Protein AF-A0A3P6B6C6-F1 (afdb_monomer_lite)

Foldseek 3Di:
DDDDDQDDDPDWFKAFPPFRRGWGHPVQWPDWAPQDDDPPDDRWIKTKGLDTGQWDWDADPPDRQKTFIAHNPPRDTQFIWGNVCVVVVHRTITIGTLVRIQGTPPDPSRD

Organism: Brassica campestris (NCBI:txid3711)

Secondary structure (DSSP, 8-state):
-PPPPPPPPPSS-EEETTT--EEE-GGGEEEEEE--S-TTSTTPPEEEES--SSEEEEE-SS-TTEEEEEETTT--EEEEEESHHHHTT----EEEEGGGEEPPTTSTT--

Radius of gyration: 13.67 Å; chains: 1; bounding box: 36×33×31 Å

Sequence (111 aa):
MGRVFVIELEGPAYTCIECHTHIGVPSDIISKEIEEVFDIHDNDIIYDFSRLFNTFPAENTFYSALQNIFCVGCANIIGIHNISQVDEGGPTTYWAMRKILHGPEGSDDEV

Structure (mmCIF, N/CA/C/O backbone):
data_AF-A0A3P6B6C6-F1
#
_entry.id   AF-A0A3P6B6C6-F1
#
loop_
_atom_site.group_PDB
_atom_site.id
_atom_site.type_symbol
_atom_site.label_atom_id
_atom_site.label_alt_id
_atom_site.label_comp_id
_atom_site.label_asym_id
_atom_site.label_entity_id
_atom_site.label_seq_id
_atom_site.pdbx_PDB_ins_code
_atom_site.Cartn_x
_atom_site.Cartn_y
_atom_site.Cartn_z
_atom_site.occupancy
_atom_site.B_iso_or_equiv
_atom_site.auth_seq_id
_atom_site.auth_comp_id
_atom_site.auth_asym_id
_atom_site.auth_atom_id
_atom_site.pdbx_PDB_model_num
ATOM 1 N N . MET A 1 1 ? 2.033 -15.492 -19.478 1.00 49.12 1 MET A N 1
ATOM 2 C CA . MET A 1 1 ? 1.350 -14.376 -18.791 1.00 49.12 1 MET A CA 1
ATOM 3 C C . MET A 1 1 ? 0.605 -14.959 -17.602 1.00 49.12 1 MET A C 1
ATOM 5 O O . MET A 1 1 ? -0.199 -15.862 -17.808 1.00 49.12 1 MET A O 1
ATOM 9 N N . GLY A 1 2 ? 0.973 -14.565 -16.381 1.00 63.75 2 GLY A N 1
ATOM 10 C CA . GLY A 1 2 ? 0.349 -15.053 -15.145 1.00 63.75 2 GLY A CA 1
ATOM 11 C C . GLY A 1 2 ? -0.989 -14.364 -14.875 1.00 63.75 2 GLY A C 1
ATOM 12 O O . GLY A 1 2 ? -1.256 -13.300 -15.427 1.00 63.75 2 GLY A O 1
ATOM 13 N N . ARG A 1 3 ? -1.837 -14.980 -14.047 1.00 66.62 3 ARG A N 1
ATOM 14 C CA . ARG A 1 3 ? -3.048 -14.335 -13.522 1.00 66.62 3 ARG A CA 1
ATOM 15 C C . ARG A 1 3 ? -2.655 -13.527 -12.291 1.00 66.62 3 ARG A C 1
ATOM 17 O O . ARG A 1 3 ? -2.004 -14.069 -11.402 1.00 66.62 3 ARG A O 1
ATOM 24 N N . VAL A 1 4 ? -3.037 -12.257 -12.259 1.00 68.00 4 VAL A N 1
ATOM 25 C CA . VAL A 1 4 ? -2.948 -11.431 -11.055 1.00 68.00 4 VAL A CA 1
ATOM 26 C C . VAL A 1 4 ? -4.123 -11.806 -10.157 1.00 68.00 4 VAL A C 1
ATOM 28 O O . VAL A 1 4 ? -5.262 -11.825 -10.620 1.00 68.00 4 VAL A O 1
ATOM 31 N N . PHE A 1 5 ? -3.845 -12.132 -8.897 1.00 78.69 5 PHE A N 1
ATOM 32 C CA . PHE A 1 5 ? -4.869 -12.335 -7.877 1.00 78.69 5 PHE A CA 1
ATOM 33 C C . PHE A 1 5 ? -4.910 -11.092 -6.993 1.00 78.69 5 PHE A C 1
ATOM 35 O O . PHE A 1 5 ? -3.881 -10.696 -6.449 1.00 78.69 5 PHE A O 1
ATOM 42 N N . VAL A 1 6 ? -6.088 -10.482 -6.888 1.00 88.25 6 VAL A N 1
ATOM 43 C CA . VAL A 1 6 ? -6.362 -9.369 -5.975 1.00 88.25 6 VAL A CA 1
ATOM 44 C C . VAL A 1 6 ? -7.044 -9.948 -4.739 1.00 88.25 6 VAL A C 1
ATOM 46 O O . VAL A 1 6 ? -7.942 -10.780 -4.855 1.00 88.25 6 VAL A O 1
ATOM 49 N N . ILE A 1 7 ? -6.577 -9.542 -3.567 1.00 91.69 7 ILE A N 1
ATOM 50 C CA . ILE A 1 7 ? -7.123 -9.900 -2.262 1.00 91.69 7 ILE A CA 1
ATOM 51 C C . ILE A 1 7 ? -8.176 -8.857 -1.889 1.00 91.69 7 ILE A C 1
ATOM 53 O O . ILE A 1 7 ? -7.871 -7.668 -1.815 1.00 91.69 7 ILE A O 1
ATOM 57 N N . GLU A 1 8 ? -9.397 -9.296 -1.612 1.00 92.62 8 GLU A N 1
ATOM 58 C CA . GLU A 1 8 ? -10.407 -8.453 -0.975 1.00 92.62 8 GLU A CA 1
ATOM 59 C C . GLU A 1 8 ? -10.197 -8.492 0.543 1.00 92.62 8 GLU A C 1
ATOM 61 O O . GLU A 1 8 ? -10.087 -9.563 1.141 1.00 92.62 8 GLU A O 1
ATOM 66 N N . LEU A 1 9 ? -10.081 -7.315 1.156 1.00 93.12 9 LEU A N 1
ATOM 67 C CA . LEU A 1 9 ? -9.921 -7.165 2.607 1.00 93.12 9 LEU A CA 1
ATOM 68 C C . LEU A 1 9 ? -11.294 -6.941 3.240 1.00 93.12 9 LEU A C 1
ATOM 70 O O . LEU A 1 9 ? -12.081 -6.150 2.725 1.00 93.12 9 LEU A O 1
ATOM 74 N N . GLU A 1 10 ? -11.569 -7.618 4.351 1.00 90.56 10 GLU A N 1
ATOM 75 C CA . GLU A 1 10 ? -12.798 -7.421 5.120 1.00 90.56 10 GLU A CA 1
ATOM 76 C C . GLU A 1 10 ? -12.648 -6.245 6.098 1.00 90.56 10 GLU A C 1
ATOM 78 O O . GLU A 1 10 ? -11.638 -6.127 6.794 1.00 90.56 10 GLU A O 1
ATOM 83 N N . GLY A 1 11 ? -13.684 -5.405 6.196 1.00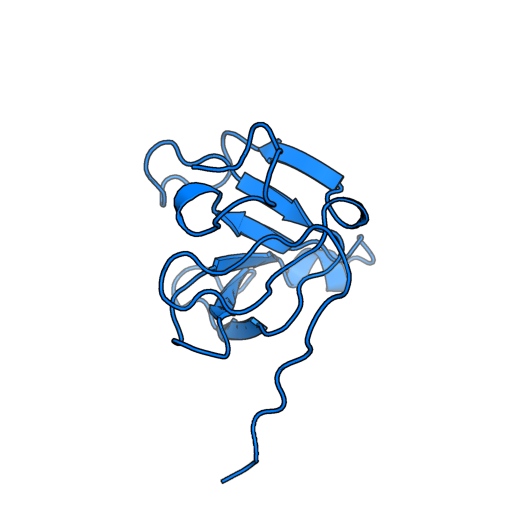 90.19 11 GLY A N 1
ATOM 84 C CA . GLY A 1 11 ? -13.724 -4.269 7.119 1.00 90.19 11 GLY A CA 1
ATOM 85 C C . GLY A 1 11 ? -13.086 -2.983 6.567 1.00 90.19 11 GLY A C 1
ATOM 86 O O . GLY A 1 11 ? -12.963 -2.829 5.352 1.00 90.19 11 GLY A O 1
ATOM 87 N N . PRO A 1 12 ? -12.722 -2.029 7.448 1.00 93.44 12 PRO A N 1
ATOM 88 C CA . PRO A 1 12 ? -12.129 -0.754 7.049 1.00 93.44 12 PRO A CA 1
ATOM 89 C C . PRO A 1 12 ? -10.808 -0.966 6.301 1.00 93.44 12 PRO A C 1
ATOM 91 O O . PRO A 1 12 ? -9.875 -1.561 6.845 1.00 93.44 12 PRO A O 1
ATOM 94 N N . ALA A 1 13 ? -10.709 -0.454 5.075 1.00 95.81 13 ALA A N 1
ATOM 95 C CA . ALA A 1 13 ? -9.528 -0.602 4.234 1.00 95.81 13 ALA A CA 1
ATOM 96 C C . ALA A 1 13 ? -9.109 0.735 3.618 1.00 95.81 13 ALA A C 1
ATOM 98 O O . ALA A 1 13 ? -9.945 1.526 3.189 1.00 95.81 13 ALA A O 1
ATOM 99 N N . TYR A 1 14 ? -7.799 0.950 3.540 1.00 96.69 14 TYR A N 1
ATOM 100 C CA . TYR A 1 14 ? -7.220 1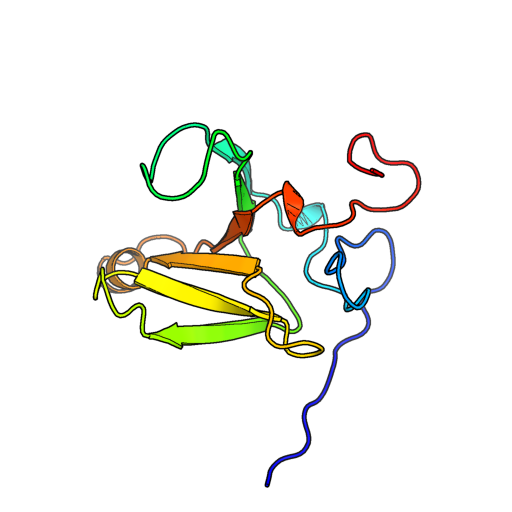.962 2.668 1.00 96.69 14 TYR A CA 1
ATOM 101 C C . TYR A 1 14 ? -7.223 1.426 1.243 1.00 96.69 14 TYR A C 1
ATOM 103 O O . TYR A 1 14 ? -6.826 0.279 1.008 1.00 96.69 14 TYR A O 1
ATOM 111 N N . THR A 1 15 ? -7.638 2.249 0.287 1.00 96.75 15 THR A N 1
ATOM 112 C CA . THR A 1 15 ? -7.721 1.859 -1.124 1.00 96.75 15 THR A CA 1
ATOM 113 C C . THR A 1 15 ? -6.902 2.789 -2.008 1.00 96.75 15 THR A C 1
ATOM 115 O O . THR A 1 15 ? -6.616 3.927 -1.646 1.00 96.75 15 THR A O 1
ATOM 118 N N . CYS A 1 16 ? -6.477 2.300 -3.170 1.00 96.75 16 CYS A N 1
ATOM 119 C CA . CYS A 1 16 ? -5.805 3.129 -4.164 1.00 96.75 16 CYS A CA 1
ATOM 120 C C . CYS A 1 16 ? -6.775 4.196 -4.686 1.00 96.75 16 CYS A C 1
ATOM 122 O O . CYS A 1 16 ? -7.855 3.843 -5.159 1.00 96.75 16 CYS A O 1
ATOM 124 N N . ILE A 1 17 ? -6.365 5.466 -4.673 1.00 95.00 17 ILE A N 1
ATOM 125 C CA . ILE A 1 17 ? -7.215 6.584 -5.113 1.00 95.00 17 ILE A CA 1
ATOM 126 C C . ILE A 1 17 ? -7.680 6.448 -6.574 1.00 95.00 17 ILE A C 1
ATOM 128 O O . ILE A 1 17 ? -8.795 6.811 -6.918 1.00 95.00 17 ILE A O 1
ATOM 132 N N . GLU A 1 18 ? -6.844 5.854 -7.430 1.00 95.62 18 GLU A N 1
ATOM 133 C CA . GLU A 1 18 ? -7.096 5.766 -8.874 1.00 95.62 18 GLU A CA 1
ATOM 134 C C . GLU A 1 18 ? -8.046 4.631 -9.274 1.00 95.62 18 GLU A C 1
ATOM 136 O O . GLU A 1 18 ? -8.701 4.697 -10.312 1.00 95.62 18 GLU A O 1
ATOM 141 N N . CYS A 1 19 ? -8.065 3.529 -8.519 1.00 95.75 19 CYS A N 1
ATOM 142 C CA . CYS A 1 19 ? -8.773 2.311 -8.939 1.00 95.75 19 CYS A CA 1
ATOM 143 C C . CYS A 1 19 ? -9.495 1.565 -7.816 1.00 95.75 19 CYS A C 1
ATOM 145 O O . CYS A 1 19 ? -10.004 0.469 -8.048 1.00 95.75 19 CYS A O 1
ATOM 147 N N . HIS A 1 20 ? -9.502 2.116 -6.603 1.00 95.12 20 HIS A N 1
ATOM 148 C CA . HIS A 1 20 ? -10.157 1.571 -5.410 1.00 95.12 20 HIS A CA 1
ATOM 149 C C . HIS A 1 20 ? -9.719 0.154 -5.000 1.00 95.12 20 HIS A C 1
ATOM 151 O O . HIS A 1 20 ? -10.347 -0.479 -4.156 1.00 95.12 20 HIS A O 1
ATOM 157 N N . THR A 1 21 ? -8.606 -0.353 -5.542 1.00 96.31 21 THR A N 1
ATOM 158 C CA . THR A 1 21 ? -8.019 -1.623 -5.089 1.00 96.31 21 THR A CA 1
ATOM 159 C C . THR A 1 21 ? -7.616 -1.503 -3.619 1.00 96.31 21 THR A C 1
ATOM 161 O O . THR A 1 21 ? -6.992 -0.512 -3.250 1.00 96.31 21 THR A O 1
ATOM 164 N N . HIS A 1 22 ? -7.940 -2.495 -2.785 1.00 96.88 22 HIS A N 1
ATOM 165 C CA . HIS A 1 22 ? -7.575 -2.495 -1.364 1.00 96.88 22 HIS A CA 1
ATOM 166 C C . HIS A 1 22 ? -6.054 -2.582 -1.195 1.00 96.88 22 HIS A C 1
ATOM 168 O O . HIS A 1 22 ? -5.431 -3.474 -1.761 1.00 96.88 22 HIS A O 1
ATOM 174 N N . ILE A 1 23 ? -5.464 -1.680 -0.418 1.00 97.12 23 ILE A N 1
ATOM 175 C CA . ILE A 1 23 ? -4.010 -1.541 -0.251 1.00 97.12 23 ILE A CA 1
ATOM 176 C C . ILE A 1 23 ? -3.557 -1.902 1.164 1.00 97.12 23 ILE A C 1
ATOM 178 O O . ILE A 1 23 ? -2.483 -2.471 1.339 1.00 97.12 23 ILE A O 1
ATOM 182 N N . GLY A 1 24 ? -4.360 -1.603 2.181 1.00 95.94 24 GLY A N 1
ATOM 183 C CA . GLY A 1 24 ? -3.971 -1.798 3.575 1.00 95.94 24 GLY A CA 1
ATOM 184 C C . GLY A 1 24 ? -5.158 -1.736 4.518 1.00 95.94 24 GLY A C 1
ATOM 185 O O . GLY A 1 24 ? -6.247 -1.319 4.129 1.00 95.94 24 GLY A O 1
ATOM 186 N N . VAL A 1 25 ? -4.936 -2.125 5.770 1.00 95.88 25 VAL A N 1
ATOM 187 C CA . VAL A 1 25 ? -5.916 -1.991 6.855 1.00 95.88 25 VAL A CA 1
ATOM 188 C C . VAL A 1 25 ? -5.351 -1.113 7.973 1.00 95.88 25 VAL A C 1
ATOM 190 O O . VAL A 1 25 ? -4.134 -1.084 8.161 1.00 95.88 25 VAL A O 1
ATOM 193 N N . PRO A 1 26 ? -6.199 -0.419 8.755 1.00 94.94 26 PRO A N 1
ATOM 194 C CA . PRO A 1 26 ? -5.739 0.440 9.845 1.00 94.94 26 PRO A CA 1
ATOM 195 C C . PRO A 1 26 ? -4.871 -0.264 10.892 1.00 94.94 26 PRO A C 1
ATOM 197 O O . PRO A 1 26 ? -3.971 0.356 11.443 1.00 94.94 26 PRO A O 1
ATOM 200 N N . SER A 1 27 ? -5.113 -1.552 11.159 1.00 94.62 27 SER A N 1
ATOM 201 C CA . SER A 1 27 ? -4.346 -2.319 12.150 1.00 94.62 27 SER A CA 1
ATOM 202 C C . SER A 1 27 ? -2.888 -2.557 11.760 1.00 94.62 27 SER A C 1
ATOM 204 O O . SER A 1 27 ? -2.089 -2.887 12.631 1.00 94.62 27 SER A O 1
ATOM 206 N N . ASP A 1 28 ? -2.553 -2.411 10.476 1.00 95.00 28 ASP A N 1
ATOM 207 C CA . ASP A 1 28 ? -1.191 -2.592 9.976 1.00 95.00 28 ASP A CA 1
ATOM 208 C C . ASP A 1 28 ? -0.398 -1.274 9.951 1.00 95.00 28 ASP A C 1
ATOM 210 O O . ASP A 1 28 ? 0.802 -1.311 9.670 1.00 95.00 28 ASP A O 1
ATOM 214 N N . ILE A 1 29 ? -1.027 -0.132 10.270 1.00 93.50 29 ILE A N 1
ATOM 215 C CA . ILE A 1 29 ? -0.348 1.165 10.386 1.00 93.50 29 ILE A CA 1
ATOM 216 C C . ILE A 1 29 ? 0.477 1.202 11.673 1.00 93.50 29 ILE A C 1
ATOM 218 O O . ILE A 1 29 ? -0.050 1.071 12.777 1.00 93.50 29 ILE A O 1
ATOM 222 N N . ILE A 1 30 ? 1.775 1.434 11.514 1.00 92.94 30 ILE A N 1
ATOM 223 C CA . ILE A 1 30 ? 2.741 1.655 12.591 1.00 92.94 30 ILE A CA 1
ATOM 224 C C . ILE A 1 30 ? 2.704 3.125 13.019 1.00 92.94 30 ILE A C 1
ATOM 226 O O . ILE A 1 30 ? 2.648 3.422 14.213 1.00 92.94 30 ILE A O 1
ATOM 230 N N . SER A 1 31 ? 2.715 4.046 12.052 1.00 90.69 31 SER A N 1
ATOM 231 C CA . SER A 1 31 ? 2.633 5.486 12.296 1.00 90.69 31 SER A CA 1
ATOM 232 C C . SER A 1 31 ? 2.009 6.233 11.115 1.00 90.69 31 SER A C 1
ATOM 234 O O . SER A 1 31 ? 2.067 5.807 9.961 1.00 90.69 31 SER A O 1
ATOM 236 N N . LYS A 1 32 ? 1.399 7.375 11.428 1.00 85.81 32 LYS A N 1
ATOM 237 C CA . LYS A 1 32 ? 0.971 8.411 10.485 1.00 85.81 32 LYS A CA 1
ATOM 238 C C . LYS A 1 32 ? 1.825 9.632 10.821 1.00 85.81 32 LYS A C 1
ATOM 240 O O . LYS A 1 32 ? 2.058 9.826 12.006 1.00 85.81 32 LYS A O 1
ATOM 245 N N . GLU A 1 33 ? 2.257 10.427 9.842 1.00 72.56 33 GLU A N 1
ATOM 246 C CA . GLU A 1 33 ? 3.058 11.663 10.041 1.00 72.56 33 GLU A CA 1
ATOM 247 C C . GLU A 1 33 ? 4.587 11.494 9.985 1.00 72.56 33 GLU A C 1
ATOM 249 O O . GLU A 1 33 ? 5.321 12.197 10.678 1.00 72.56 33 GLU A O 1
ATOM 254 N N . ILE A 1 34 ? 5.111 10.626 9.112 1.00 63.31 34 ILE A N 1
ATOM 255 C CA . ILE A 1 34 ? 6.515 10.788 8.699 1.00 63.31 34 ILE A CA 1
ATOM 256 C C . ILE A 1 34 ? 6.572 11.974 7.721 1.00 63.31 34 ILE A C 1
ATOM 258 O O . ILE A 1 34 ? 6.444 11.809 6.509 1.00 63.31 34 ILE A O 1
ATOM 262 N N . GLU A 1 35 ? 6.681 13.180 8.270 1.00 59.34 35 GLU A N 1
ATOM 263 C CA . GLU A 1 35 ? 7.083 14.394 7.559 1.00 59.34 35 GLU A CA 1
ATOM 264 C C . GLU A 1 35 ? 8.623 14.363 7.503 1.00 59.34 35 GLU A C 1
ATOM 266 O O . GLU A 1 35 ? 9.255 14.167 8.533 1.00 59.34 35 GLU A O 1
ATOM 271 N N . GLU A 1 36 ? 9.231 14.498 6.324 1.00 54.31 36 GLU A N 1
ATOM 272 C CA . GLU A 1 36 ? 10.683 14.348 6.067 1.00 54.31 36 GLU A CA 1
ATOM 273 C C . GLU A 1 36 ? 11.235 12.909 5.984 1.00 54.31 36 GLU A C 1
ATOM 275 O O . GLU A 1 36 ? 11.645 12.322 6.977 1.00 54.31 36 GLU A O 1
ATOM 280 N N . VAL A 1 37 ? 11.428 12.402 4.755 1.00 49.72 37 VAL A N 1
ATOM 281 C CA . VAL A 1 37 ? 12.618 11.565 4.439 1.00 49.72 37 VAL A CA 1
ATOM 282 C C . VAL A 1 37 ? 13.129 11.809 3.012 1.00 49.72 37 VAL A C 1
ATOM 284 O O . VAL A 1 37 ? 14.316 11.639 2.743 1.00 49.72 37 VAL A O 1
ATOM 287 N N . PHE A 1 38 ? 12.287 12.266 2.082 1.00 51.97 38 PHE A N 1
ATOM 288 C CA . PHE A 1 38 ? 12.701 12.455 0.695 1.00 51.97 38 PHE A CA 1
ATOM 289 C C . PHE A 1 38 ? 12.196 13.780 0.141 1.00 51.97 38 PHE A C 1
ATOM 291 O O . PHE A 1 38 ? 10.993 13.975 0.000 1.00 51.97 38 PHE A O 1
ATOM 298 N N . ASP A 1 39 ? 13.130 14.634 -0.278 1.00 49.28 39 ASP A N 1
ATOM 299 C CA . ASP A 1 39 ? 12.946 15.899 -1.022 1.00 49.28 39 ASP A CA 1
ATOM 300 C C . ASP A 1 39 ? 12.289 15.693 -2.418 1.00 49.28 39 ASP A C 1
ATOM 302 O O . ASP A 1 39 ? 12.452 16.471 -3.352 1.00 49.28 39 ASP A O 1
ATOM 306 N N . ILE A 1 40 ? 11.604 14.560 -2.596 1.00 52.66 40 ILE A N 1
ATOM 307 C CA . ILE A 1 40 ? 11.101 13.997 -3.848 1.00 52.66 40 ILE A CA 1
ATOM 308 C C . ILE A 1 40 ? 9.571 14.167 -3.928 1.00 52.66 40 ILE A C 1
ATOM 310 O O . ILE A 1 40 ? 9.007 14.146 -5.024 1.00 52.66 40 ILE A O 1
ATOM 314 N N . HIS A 1 41 ? 8.880 14.376 -2.797 1.00 54.09 41 HIS A N 1
ATOM 315 C CA . HIS A 1 41 ? 7.416 14.434 -2.747 1.00 54.09 41 HIS A CA 1
ATOM 316 C C . HIS A 1 41 ? 6.899 15.585 -1.866 1.00 54.09 41 HIS A C 1
ATOM 318 O O . HIS A 1 41 ? 6.583 15.396 -0.701 1.00 54.09 41 HIS A O 1
ATOM 324 N N . ASP A 1 42 ? 6.813 16.767 -2.479 1.00 56.22 42 ASP A N 1
ATOM 325 C CA . ASP A 1 42 ? 6.002 17.956 -2.144 1.00 56.22 42 ASP A CA 1
ATOM 326 C C . ASP A 1 42 ? 5.036 17.798 -0.939 1.00 56.22 42 ASP A C 1
ATOM 328 O O . ASP A 1 42 ? 3.864 17.469 -1.125 1.00 56.22 42 ASP A O 1
ATOM 332 N N . ASN A 1 43 ? 5.542 18.001 0.289 1.00 63.12 43 ASN A N 1
ATOM 333 C CA . ASN A 1 43 ? 4.797 18.046 1.564 1.00 63.12 43 ASN A CA 1
ATOM 334 C C . ASN A 1 43 ? 3.732 16.948 1.764 1.00 63.12 43 ASN A C 1
ATOM 336 O O . ASN A 1 43 ? 2.643 17.209 2.278 1.00 63.12 43 ASN A O 1
ATOM 340 N N . ASP A 1 44 ? 4.017 15.723 1.328 1.00 73.75 44 ASP A N 1
ATOM 341 C CA . ASP A 1 44 ? 3.069 14.618 1.455 1.00 73.75 44 ASP A CA 1
ATOM 342 C C . ASP A 1 44 ? 3.184 13.935 2.822 1.00 73.75 44 ASP A C 1
ATOM 344 O O . ASP A 1 44 ? 4.283 13.722 3.335 1.00 73.75 44 ASP A O 1
ATOM 348 N N . ILE A 1 45 ? 2.046 13.541 3.394 1.00 85.00 45 ILE A N 1
ATOM 349 C CA . ILE A 1 45 ? 2.024 12.757 4.631 1.00 85.00 45 ILE A CA 1
ATOM 350 C C . ILE A 1 45 ? 2.331 11.309 4.262 1.00 85.00 45 ILE A C 1
ATOM 352 O O . ILE A 1 45 ? 1.672 10.721 3.404 1.00 85.00 45 ILE A O 1
ATOM 356 N N . ILE A 1 46 ? 3.310 10.706 4.926 1.00 88.56 46 ILE A N 1
ATOM 357 C CA . ILE A 1 46 ? 3.638 9.295 4.732 1.00 88.56 46 ILE A CA 1
ATOM 358 C C . ILE A 1 46 ? 3.060 8.480 5.888 1.00 88.56 46 ILE A C 1
ATOM 360 O O . ILE A 1 46 ? 3.197 8.840 7.062 1.00 88.56 46 ILE A O 1
ATOM 364 N N . TYR A 1 47 ? 2.407 7.374 5.539 1.00 92.31 47 TYR A N 1
ATOM 365 C CA . TYR A 1 47 ? 1.983 6.346 6.481 1.00 92.31 47 TYR A CA 1
ATOM 366 C C . TYR A 1 47 ? 2.960 5.184 6.440 1.00 92.31 47 TYR A C 1
ATOM 368 O O . TYR A 1 47 ? 3.275 4.660 5.368 1.00 92.31 47 TYR A O 1
ATOM 376 N N . ASP A 1 48 ? 3.412 4.774 7.616 1.00 92.31 48 ASP A N 1
ATOM 377 C CA . ASP A 1 48 ? 4.246 3.598 7.778 1.00 92.31 48 ASP A CA 1
ATOM 378 C C . ASP A 1 48 ? 3.364 2.379 8.043 1.00 92.31 48 ASP A C 1
ATOM 380 O O . ASP A 1 48 ? 2.662 2.310 9.055 1.00 92.31 48 ASP A O 1
ATOM 384 N N . PHE A 1 49 ? 3.387 1.423 7.121 1.00 94.44 49 PHE A N 1
ATOM 385 C CA . PHE A 1 49 ? 2.689 0.155 7.238 1.00 94.44 49 PHE A CA 1
ATOM 386 C C . PHE A 1 49 ? 3.667 -0.984 7.522 1.00 94.44 49 PHE A C 1
ATOM 388 O O . PHE A 1 49 ? 4.682 -1.153 6.849 1.00 94.44 49 PHE A O 1
ATOM 395 N N . SER A 1 50 ? 3.279 -1.865 8.439 1.00 93.50 50 SER A N 1
ATOM 396 C CA . SER A 1 50 ? 3.918 -3.174 8.634 1.00 93.50 50 SER A CA 1
ATOM 397 C C . SER A 1 50 ? 3.632 -4.150 7.486 1.00 93.50 50 SER A C 1
ATOM 399 O O . SER A 1 50 ? 4.375 -5.111 7.269 1.00 93.50 50 SER A O 1
ATOM 401 N N . ARG A 1 51 ? 2.541 -3.926 6.742 1.00 92.94 51 ARG A N 1
ATOM 402 C CA . ARG A 1 51 ? 2.130 -4.747 5.603 1.00 92.94 51 ARG A CA 1
ATOM 403 C C . ARG A 1 51 ? 1.266 -3.954 4.629 1.00 92.94 51 ARG A C 1
ATOM 405 O O . ARG A 1 51 ? 0.375 -3.219 5.039 1.00 92.94 51 ARG A O 1
ATOM 412 N N . LEU A 1 52 ? 1.489 -4.189 3.337 1.00 95.12 52 LEU A N 1
ATOM 413 C CA . LEU A 1 52 ? 0.597 -3.776 2.255 1.00 95.12 52 LEU A CA 1
ATOM 414 C C . LEU A 1 52 ? 0.085 -4.996 1.481 1.00 95.12 52 LEU A C 1
ATOM 416 O O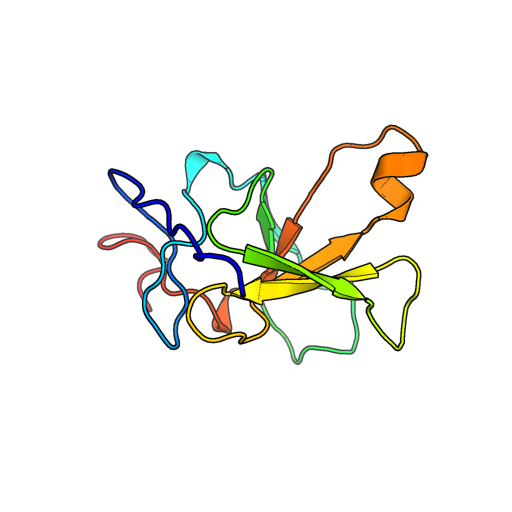 . LEU A 1 52 ? 0.740 -6.039 1.417 1.00 95.12 52 LEU A O 1
ATOM 420 N N . PHE A 1 53 ? -1.086 -4.843 0.876 1.00 95.38 53 PHE A N 1
ATOM 421 C CA . PHE A 1 53 ? -1.773 -5.839 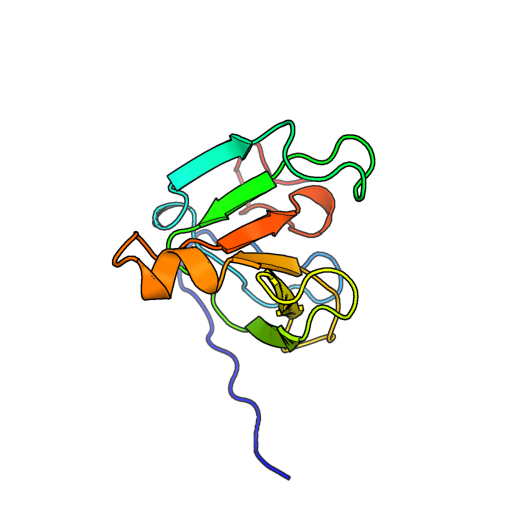0.060 1.00 95.38 53 PHE A CA 1
ATOM 422 C C . PHE A 1 53 ? -1.954 -5.313 -1.359 1.00 95.38 53 PHE A C 1
ATOM 424 O O . PHE A 1 53 ? -1.997 -4.108 -1.582 1.00 95.38 53 PHE A O 1
ATOM 431 N N . ASN A 1 54 ? -2.092 -6.223 -2.327 1.00 96.50 54 ASN A N 1
ATOM 432 C CA . ASN A 1 54 ? -2.347 -5.877 -3.731 1.00 96.50 54 ASN A CA 1
ATOM 433 C C . ASN A 1 54 ? -1.359 -4.851 -4.301 1.00 96.50 54 ASN A C 1
ATOM 435 O O . ASN A 1 54 ? -1.711 -4.011 -5.134 1.00 96.50 54 ASN A O 1
ATOM 439 N N . THR A 1 55 ? -0.111 -4.941 -3.854 1.00 95.69 55 THR A N 1
ATOM 440 C CA . THR A 1 55 ? 1.002 -4.146 -4.346 1.00 95.69 55 THR A CA 1
ATOM 441 C C . THR A 1 55 ? 2.122 -5.042 -4.856 1.00 95.69 55 THR A C 1
ATOM 443 O O . THR A 1 55 ? 2.185 -6.233 -4.545 1.00 95.69 55 THR A O 1
ATOM 446 N N . PHE A 1 56 ? 3.012 -4.474 -5.663 1.00 93.94 56 PHE A N 1
ATOM 447 C CA . PHE A 1 56 ? 4.248 -5.133 -6.061 1.00 93.94 56 PHE A CA 1
ATOM 448 C C . PHE A 1 56 ? 5.421 -4.147 -6.022 1.00 93.94 56 PHE A C 1
ATOM 450 O O . PHE A 1 56 ? 5.252 -2.987 -6.409 1.00 93.94 56 PHE A O 1
ATOM 457 N N . PRO A 1 57 ? 6.604 -4.579 -5.556 1.00 92.94 57 PRO A N 1
ATOM 458 C CA . PRO A 1 57 ? 7.797 -3.754 -5.606 1.00 92.94 57 PRO A CA 1
ATOM 459 C C . PRO A 1 57 ? 8.407 -3.756 -7.012 1.00 92.94 57 PRO A C 1
ATOM 461 O O . PRO A 1 57 ? 8.364 -4.762 -7.726 1.00 92.94 57 PRO A O 1
ATOM 464 N N . ALA A 1 58 ? 9.041 -2.650 -7.386 1.00 92.44 58 ALA A N 1
ATOM 465 C CA . ALA A 1 58 ? 9.961 -2.583 -8.513 1.00 92.44 58 ALA A CA 1
ATOM 466 C C . ALA A 1 58 ? 11.177 -1.712 -8.171 1.00 92.44 58 ALA A C 1
ATOM 468 O O . ALA A 1 58 ? 11.153 -0.911 -7.234 1.00 92.44 58 ALA A O 1
ATOM 469 N N . GLU A 1 59 ? 12.251 -1.888 -8.937 1.00 90.06 59 GLU A N 1
ATOM 470 C CA . GLU A 1 59 ? 13.510 -1.167 -8.754 1.00 90.06 59 GLU A CA 1
ATOM 471 C C . GLU A 1 59 ? 13.304 0.356 -8.790 1.00 90.06 59 GLU A C 1
ATOM 473 O O . GLU A 1 59 ? 12.609 0.888 -9.663 1.00 90.06 59 GLU A O 1
ATOM 478 N N . ASN A 1 60 ? 13.910 1.066 -7.835 1.00 88.69 60 ASN A N 1
ATOM 479 C CA . ASN A 1 60 ? 14.003 2.516 -7.884 1.00 88.69 60 ASN A CA 1
ATOM 480 C C . ASN A 1 60 ? 15.279 2.910 -8.641 1.00 88.69 60 ASN A C 1
ATOM 482 O O . ASN A 1 60 ? 16.391 2.592 -8.228 1.00 88.69 60 ASN A O 1
ATOM 486 N N . THR A 1 61 ? 15.120 3.630 -9.751 1.00 84.50 61 THR A N 1
ATOM 487 C CA . THR A 1 61 ? 16.234 3.988 -10.645 1.00 84.50 61 THR A CA 1
ATOM 488 C C . THR A 1 61 ? 17.182 5.042 -10.073 1.00 84.50 61 THR A C 1
ATOM 490 O O . THR A 1 61 ? 18.246 5.268 -10.645 1.00 84.50 61 THR A O 1
ATOM 493 N N . PHE A 1 62 ? 16.799 5.719 -8.987 1.00 84.75 62 PHE A N 1
ATOM 494 C CA . PHE A 1 62 ? 17.591 6.778 -8.358 1.00 84.75 62 PHE A CA 1
ATOM 495 C C . PHE A 1 62 ? 18.303 6.296 -7.094 1.00 84.75 62 PHE A C 1
ATOM 497 O O . PHE A 1 62 ? 19.451 6.671 -6.859 1.00 84.75 62 PHE A O 1
ATOM 504 N N . TYR A 1 63 ? 17.650 5.444 -6.302 1.00 84.06 63 TYR A N 1
ATOM 505 C CA . TYR A 1 63 ? 18.162 4.962 -5.022 1.00 84.06 63 TYR A CA 1
ATOM 506 C C . TYR A 1 63 ? 18.092 3.439 -4.967 1.00 84.06 63 TYR A C 1
ATOM 508 O O . TYR A 1 63 ? 17.035 2.874 -4.710 1.00 84.06 63 TYR A O 1
ATOM 516 N N . SER A 1 64 ? 19.231 2.766 -5.142 1.00 85.56 64 SER A N 1
ATOM 517 C CA . SER A 1 64 ? 19.302 1.296 -5.152 1.00 85.56 64 SER A CA 1
ATOM 518 C C . SER A 1 64 ? 18.894 0.640 -3.829 1.00 85.56 64 SER A C 1
ATOM 520 O O . SER A 1 64 ? 18.514 -0.523 -3.829 1.00 85.56 64 SER A O 1
ATOM 522 N N . ALA A 1 65 ? 18.954 1.373 -2.713 1.00 86.50 65 ALA A N 1
ATOM 523 C CA . ALA A 1 65 ? 18.478 0.926 -1.403 1.00 86.50 65 ALA A CA 1
ATOM 524 C C . ALA A 1 65 ? 16.945 1.003 -1.249 1.00 86.50 65 ALA A C 1
ATOM 526 O O . ALA A 1 65 ? 16.409 0.583 -0.223 1.00 86.50 65 ALA A O 1
ATOM 527 N N . LEU A 1 66 ? 16.233 1.543 -2.244 1.00 88.19 66 LEU A N 1
ATOM 528 C CA . LEU A 1 66 ? 14.784 1.706 -2.228 1.00 88.19 66 LEU A CA 1
ATOM 529 C C . LEU A 1 66 ? 14.129 0.921 -3.366 1.00 88.19 66 LEU A C 1
ATOM 531 O O . LEU A 1 66 ? 14.673 0.761 -4.459 1.00 88.19 66 LEU A O 1
ATOM 535 N N . GLN A 1 67 ? 12.901 0.487 -3.122 1.00 92.12 67 GLN A N 1
ATOM 536 C CA . GLN A 1 67 ? 11.993 -0.022 -4.139 1.00 92.12 67 GLN A CA 1
ATOM 537 C C . GLN A 1 67 ? 10.742 0.838 -4.178 1.00 92.12 67 GLN A C 1
ATOM 539 O O . GLN A 1 67 ? 10.189 1.185 -3.136 1.00 92.12 67 GLN A O 1
ATOM 544 N N . ASN A 1 68 ? 10.282 1.154 -5.385 1.00 93.06 68 ASN A N 1
ATOM 545 C CA . ASN A 1 68 ? 8.967 1.746 -5.583 1.00 93.06 68 ASN A CA 1
ATOM 546 C C . ASN A 1 68 ? 7.910 0.656 -5.408 1.00 93.06 68 ASN A C 1
ATOM 548 O O . ASN A 1 68 ? 8.071 -0.459 -5.902 1.00 93.06 68 ASN A O 1
ATOM 552 N N . ILE A 1 69 ? 6.822 0.982 -4.730 1.00 94.69 69 ILE A N 1
ATOM 553 C CA . ILE A 1 69 ? 5.688 0.092 -4.504 1.00 94.69 69 ILE A CA 1
ATOM 554 C C . ILE A 1 69 ? 4.567 0.538 -5.430 1.00 94.69 69 ILE A C 1
ATOM 556 O O . ILE A 1 69 ? 4.162 1.698 -5.390 1.00 94.69 69 ILE A O 1
ATOM 560 N N . PHE A 1 70 ? 4.039 -0.378 -6.233 1.00 95.88 70 PHE A N 1
ATOM 561 C CA . PHE A 1 70 ? 2.987 -0.094 -7.204 1.00 95.88 70 PHE A CA 1
ATOM 562 C C . PHE A 1 70 ? 1.696 -0.820 -6.863 1.00 95.88 70 PHE A C 1
ATOM 564 O O . PHE A 1 70 ? 1.725 -1.947 -6.370 1.00 95.88 70 PHE A O 1
ATOM 571 N N . CYS A 1 71 ? 0.559 -0.206 -7.181 1.00 96.94 71 CYS A N 1
ATOM 572 C CA . CYS A 1 71 ? -0.742 -0.861 -7.124 1.00 96.94 71 CYS A CA 1
ATOM 573 C C . CYS A 1 71 ? -0.837 -1.948 -8.196 1.00 96.94 71 CYS A C 1
ATOM 575 O O . CYS A 1 71 ? -0.587 -1.689 -9.373 1.00 96.94 71 CYS A O 1
ATOM 577 N N . VAL A 1 72 ? -1.288 -3.145 -7.829 1.00 95.88 72 VAL A N 1
ATOM 578 C CA . VAL A 1 72 ? -1.467 -4.241 -8.789 1.00 95.88 72 VAL A CA 1
ATOM 579 C C . VAL A 1 72 ? -2.619 -3.996 -9.779 1.00 95.88 72 VAL A C 1
ATOM 581 O O . VAL A 1 72 ? -2.620 -4.572 -10.864 1.00 95.88 72 VAL A O 1
ATOM 584 N N . GLY A 1 73 ? -3.586 -3.143 -9.419 1.00 94.62 73 GLY A N 1
ATOM 585 C CA . GLY A 1 73 ? -4.765 -2.836 -10.233 1.00 94.62 73 GLY A CA 1
ATOM 586 C C . GLY A 1 73 ? -4.500 -1.825 -11.351 1.00 94.62 73 GLY A C 1
ATOM 587 O O . GLY A 1 73 ? -4.922 -2.042 -12.484 1.00 94.62 73 GLY A O 1
ATOM 588 N N . CYS A 1 74 ? -3.783 -0.736 -11.053 1.00 95.81 74 CYS A N 1
ATOM 589 C CA . CYS A 1 74 ? -3.555 0.364 -12.001 1.00 95.81 74 CYS A CA 1
ATOM 590 C C . CYS A 1 74 ? -2.080 0.685 -12.277 1.00 95.81 74 CYS A C 1
ATOM 592 O O . CYS A 1 74 ? -1.800 1.561 -13.091 1.00 95.81 74 CYS A O 1
ATOM 594 N N . ALA A 1 75 ? -1.140 0.008 -11.610 1.00 95.12 75 ALA A N 1
ATOM 595 C CA . ALA A 1 75 ? 0.295 0.286 -11.688 1.00 95.12 75 ALA A CA 1
ATOM 596 C C . ALA A 1 75 ? 0.687 1.734 -11.330 1.00 95.12 75 ALA A C 1
ATOM 598 O O . ALA A 1 75 ? 1.754 2.192 -11.731 1.00 95.12 75 ALA A O 1
ATOM 599 N N . ASN A 1 76 ? -0.139 2.452 -10.558 1.00 94.50 76 ASN A N 1
ATOM 600 C CA . ASN A 1 76 ? 0.262 3.732 -9.977 1.00 94.50 76 ASN A CA 1
ATOM 601 C C . ASN A 1 76 ? 1.185 3.510 -8.769 1.00 94.50 76 ASN A C 1
ATOM 603 O O . ASN A 1 76 ? 1.062 2.496 -8.070 1.00 94.50 76 ASN A O 1
ATOM 607 N N . ILE A 1 77 ? 2.103 4.447 -8.523 1.00 93.75 77 ILE A N 1
ATOM 608 C CA . ILE A 1 77 ? 3.014 4.390 -7.375 1.00 93.75 77 ILE A CA 1
ATOM 609 C C . ILE A 1 77 ? 2.205 4.649 -6.103 1.00 93.75 77 ILE A C 1
ATOM 611 O O . ILE A 1 77 ? 1.525 5.663 -5.979 1.00 93.75 77 ILE A O 1
ATOM 615 N N . ILE A 1 78 ? 2.305 3.721 -5.158 1.00 95.31 78 ILE A N 1
ATOM 616 C CA . ILE A 1 78 ? 1.700 3.797 -3.829 1.00 95.31 78 ILE A CA 1
ATOM 617 C C . ILE A 1 78 ? 2.706 4.318 -2.799 1.00 95.31 78 ILE A C 1
ATOM 619 O O . ILE A 1 78 ? 2.351 5.001 -1.843 1.00 95.31 78 ILE A O 1
ATOM 623 N N . GLY A 1 79 ? 3.982 3.996 -2.962 1.00 92.50 79 GLY A N 1
ATOM 624 C CA . GLY A 1 79 ? 4.952 4.288 -1.922 1.00 92.50 79 GLY A CA 1
ATOM 625 C C . GLY A 1 79 ? 6.334 3.761 -2.226 1.00 92.50 79 GLY A C 1
ATOM 626 O O . GLY A 1 79 ? 6.648 3.424 -3.369 1.00 92.50 79 GLY A O 1
ATOM 627 N N . ILE A 1 80 ? 7.139 3.659 -1.177 1.00 91.31 80 ILE A N 1
ATOM 628 C CA . ILE A 1 80 ? 8.503 3.146 -1.230 1.00 91.31 80 ILE A CA 1
ATOM 629 C C . ILE A 1 80 ? 8.779 2.184 -0.073 1.00 91.31 80 ILE A C 1
ATOM 631 O O . ILE A 1 80 ? 8.173 2.257 0.994 1.00 91.31 80 ILE A O 1
ATOM 635 N N . HIS A 1 81 ? 9.704 1.263 -0.302 1.00 89.31 81 HIS A N 1
ATOM 636 C CA . HIS A 1 81 ? 10.179 0.287 0.671 1.00 89.31 81 HIS A CA 1
ATOM 637 C C . HIS A 1 81 ? 11.710 0.315 0.697 1.00 89.31 81 HIS A C 1
ATOM 639 O O . HIS A 1 81 ? 12.341 0.300 -0.361 1.00 89.31 81 HIS A O 1
ATOM 645 N N . ASN A 1 82 ? 12.308 0.355 1.888 1.00 86.69 82 ASN A N 1
ATOM 646 C CA . ASN A 1 82 ? 13.758 0.300 2.053 1.00 86.69 82 ASN A CA 1
ATOM 647 C C . ASN A 1 82 ? 14.226 -1.158 2.151 1.00 86.69 82 ASN A C 1
ATOM 649 O O . ASN A 1 82 ? 13.943 -1.841 3.135 1.00 86.69 82 ASN A O 1
ATOM 653 N N . ILE A 1 83 ? 14.971 -1.617 1.143 1.00 82.44 83 ILE A N 1
ATOM 654 C CA . ILE A 1 83 ? 15.458 -3.003 1.095 1.00 82.44 83 ILE A CA 1
ATOM 655 C C . ILE A 1 83 ? 16.651 -3.239 2.029 1.00 82.44 83 ILE A C 1
ATOM 657 O O . ILE A 1 83 ? 16.823 -4.344 2.534 1.00 82.44 83 ILE A O 1
ATOM 661 N N . SER A 1 84 ? 17.448 -2.207 2.322 1.00 71.50 84 SER A N 1
ATOM 662 C CA . SER A 1 84 ? 18.650 -2.333 3.156 1.00 71.50 84 SER A CA 1
ATOM 663 C C . SER A 1 84 ? 18.327 -2.529 4.639 1.00 71.50 84 SER A C 1
ATOM 665 O O . SER A 1 84 ? 19.075 -3.205 5.339 1.00 71.50 84 SER A O 1
ATOM 667 N N . GLN A 1 85 ? 17.190 -2.014 5.122 1.00 65.44 85 GLN A N 1
ATOM 668 C CA . GLN A 1 85 ? 16.741 -2.268 6.500 1.00 65.44 85 GLN A CA 1
ATOM 669 C C . GLN A 1 85 ? 16.446 -3.751 6.759 1.00 65.44 85 GLN A C 1
ATOM 671 O O . GLN A 1 85 ? 16.627 -4.224 7.881 1.00 65.44 85 GLN A O 1
ATOM 676 N N . VAL A 1 86 ? 16.024 -4.495 5.732 1.00 61.78 86 VAL A N 1
ATOM 677 C CA . VAL A 1 86 ? 15.765 -5.937 5.836 1.00 61.78 86 VAL A CA 1
ATOM 678 C C . VAL A 1 86 ? 17.076 -6.714 5.981 1.00 61.78 86 VAL A C 1
ATOM 680 O O . VAL A 1 86 ? 17.161 -7.622 6.809 1.00 61.78 86 VAL A O 1
ATOM 683 N N . ASP A 1 87 ? 18.114 -6.322 5.238 1.00 61.75 87 ASP A N 1
ATOM 684 C CA . ASP A 1 87 ? 19.428 -6.979 5.264 1.00 61.75 87 ASP A CA 1
ATOM 685 C C . ASP A 1 87 ? 20.154 -6.810 6.613 1.00 61.75 87 ASP A C 1
ATOM 687 O O . ASP A 1 87 ? 20.929 -7.676 7.023 1.00 61.75 87 ASP A O 1
ATOM 691 N N . GLU A 1 88 ? 19.859 -5.734 7.345 1.00 67.31 88 GLU A N 1
ATOM 692 C CA . GLU A 1 88 ? 20.389 -5.467 8.690 1.00 67.31 88 GLU A CA 1
ATOM 693 C C . GLU A 1 88 ? 19.562 -6.119 9.820 1.00 67.31 88 GLU A C 1
ATOM 695 O O . GLU A 1 88 ? 19.884 -5.965 11.000 1.00 67.31 88 GLU A O 1
ATOM 700 N N . GLY A 1 89 ? 18.509 -6.875 9.482 1.00 63.78 89 GLY A N 1
ATOM 701 C CA . GLY A 1 89 ? 17.621 -7.529 10.451 1.00 63.78 89 GLY A CA 1
ATOM 702 C C . GLY A 1 89 ? 16.594 -6.593 11.100 1.00 63.78 89 GLY A C 1
ATOM 703 O O . GLY A 1 89 ? 16.028 -6.934 12.142 1.00 63.78 89 GLY A O 1
ATOM 704 N N . GLY A 1 90 ? 16.363 -5.417 10.511 1.00 66.38 90 GLY A N 1
ATOM 705 C CA . GLY A 1 90 ? 15.325 -4.475 10.924 1.00 66.38 90 GLY A CA 1
ATOM 706 C C . GLY A 1 90 ? 13.909 -4.916 10.516 1.00 66.38 90 GLY A C 1
ATOM 707 O O . GLY A 1 90 ? 13.739 -5.854 9.731 1.00 66.38 90 GLY A O 1
ATOM 708 N N . PRO A 1 91 ? 12.861 -4.261 11.052 1.00 68.94 91 PRO A N 1
ATOM 709 C CA . PRO A 1 91 ? 11.485 -4.540 10.657 1.00 68.94 91 PRO A CA 1
ATOM 710 C C . PRO A 1 91 ? 11.254 -4.141 9.195 1.00 68.94 91 PRO A C 1
ATOM 712 O O . PRO A 1 91 ? 11.672 -3.073 8.757 1.00 68.94 91 PRO A O 1
ATOM 715 N N . THR A 1 92 ? 10.559 -4.990 8.440 1.00 79.69 92 THR A N 1
ATOM 716 C CA . THR A 1 92 ? 10.098 -4.644 7.093 1.00 79.69 92 THR A CA 1
ATOM 717 C C . THR A 1 92 ? 8.953 -3.644 7.202 1.00 79.69 92 THR A C 1
ATOM 719 O O . THR A 1 92 ? 7.879 -3.990 7.693 1.00 79.69 92 THR A O 1
ATOM 722 N N . THR A 1 93 ? 9.189 -2.421 6.741 1.00 87.69 93 THR A N 1
ATOM 723 C CA . THR A 1 93 ? 8.196 -1.347 6.694 1.00 87.69 93 THR A CA 1
ATOM 724 C C . THR A 1 93 ? 7.936 -0.890 5.263 1.00 87.69 93 THR A C 1
ATOM 726 O O . THR A 1 93 ? 8.762 -1.072 4.355 1.00 87.69 93 THR A O 1
ATOM 729 N N . TYR A 1 94 ? 6.753 -0.320 5.056 1.00 92.31 94 TYR A N 1
ATOM 730 C CA . TYR A 1 94 ? 6.282 0.174 3.770 1.00 92.31 94 TYR A CA 1
ATOM 731 C C . TYR A 1 94 ? 5.752 1.593 3.940 1.00 92.31 94 TYR A C 1
ATOM 733 O O . TYR A 1 94 ? 4.763 1.821 4.634 1.00 92.31 94 TYR A O 1
ATOM 741 N N . TRP A 1 95 ? 6.390 2.545 3.269 1.00 92.31 95 TRP A N 1
ATOM 742 C CA . TRP A 1 95 ? 6.037 3.957 3.333 1.00 92.31 95 TRP A CA 1
ATOM 743 C C . TRP A 1 95 ? 5.068 4.291 2.211 1.00 92.31 95 TRP A C 1
ATOM 745 O O . TRP A 1 95 ? 5.476 4.484 1.064 1.00 92.31 95 TRP A O 1
ATOM 755 N N . ALA A 1 96 ? 3.779 4.318 2.537 1.00 92.69 96 ALA A N 1
ATOM 756 C CA . ALA A 1 96 ? 2.719 4.664 1.602 1.00 92.69 96 ALA A CA 1
ATOM 757 C C . ALA A 1 96 ? 2.430 6.170 1.646 1.00 92.69 96 ALA A C 1
ATOM 759 O O . ALA A 1 96 ? 2.288 6.762 2.716 1.00 92.69 96 ALA A O 1
ATOM 760 N N . MET A 1 97 ? 2.320 6.783 0.472 1.00 91.75 97 MET A N 1
ATOM 761 C CA . MET A 1 97 ? 1.978 8.197 0.322 1.00 91.75 97 MET A CA 1
ATOM 762 C C . MET A 1 97 ? 0.485 8.400 0.599 1.00 91.75 97 MET A C 1
ATOM 764 O O . MET A 1 97 ? -0.364 7.806 -0.069 1.00 91.75 97 MET A O 1
ATOM 768 N N . ARG A 1 98 ? 0.126 9.252 1.559 1.00 90.25 98 ARG A N 1
ATOM 769 C CA . ARG A 1 98 ? -1.277 9.452 1.940 1.00 90.25 98 ARG A CA 1
ATOM 770 C C . ARG A 1 98 ? -2.114 10.034 0.801 1.00 90.25 98 ARG A C 1
ATOM 772 O O . ARG A 1 98 ? -3.255 9.606 0.625 1.00 90.25 98 ARG A O 1
ATOM 779 N N . LYS A 1 99 ? -1.588 10.957 -0.008 1.00 89.62 99 LYS A N 1
ATOM 780 C CA . LYS A 1 99 ? -2.378 11.574 -1.094 1.00 89.62 99 LYS A C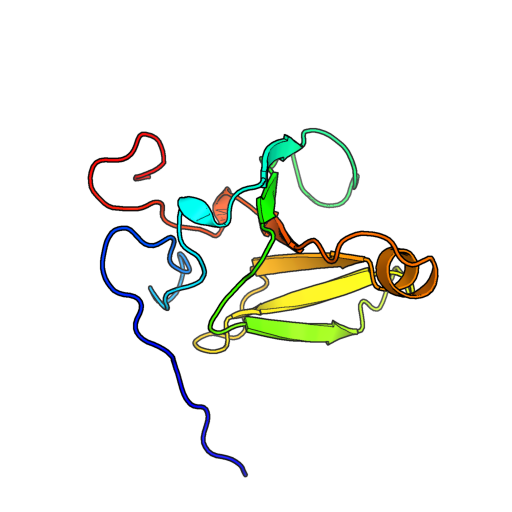A 1
ATOM 781 C C . LYS A 1 99 ? -2.855 10.597 -2.176 1.00 89.62 99 LYS A C 1
ATOM 783 O O . LYS A 1 99 ? -3.761 10.937 -2.925 1.00 89.62 99 LYS A O 1
ATOM 788 N N . ILE A 1 100 ? -2.238 9.416 -2.290 1.00 92.19 100 ILE A N 1
ATOM 789 C CA . ILE A 1 100 ? -2.623 8.392 -3.278 1.00 92.19 100 ILE A CA 1
ATOM 790 C C . ILE A 1 100 ? -3.501 7.281 -2.676 1.00 92.19 100 ILE A C 1
ATOM 792 O O . ILE A 1 100 ? -3.849 6.318 -3.370 1.00 92.19 100 ILE A O 1
ATOM 796 N N . LEU A 1 101 ? -3.834 7.392 -1.384 1.00 93.81 101 LEU A N 1
ATOM 797 C CA . LEU A 1 101 ? -4.729 6.492 -0.668 1.00 93.81 101 LEU A CA 1
ATOM 798 C C . LEU A 1 101 ? -6.053 7.202 -0.376 1.00 93.81 101 LEU A C 1
ATOM 800 O O . LEU A 1 101 ? -6.059 8.301 0.176 1.00 93.81 101 LEU A O 1
ATOM 804 N N . HIS A 1 102 ? -7.161 6.520 -0.644 1.00 95.00 102 HIS A N 1
ATOM 805 C CA . HIS A 1 102 ? -8.432 6.808 0.011 1.00 95.00 102 HIS A CA 1
ATOM 806 C C . HIS A 1 102 ? -8.472 6.085 1.356 1.00 95.00 102 HIS A C 1
ATOM 808 O O . HIS A 1 102 ? -8.208 4.877 1.423 1.00 95.00 102 HIS A O 1
ATOM 814 N N . GLY A 1 103 ? -8.776 6.823 2.424 1.00 93.50 103 GLY A N 1
ATOM 815 C CA . GLY A 1 103 ? -8.962 6.249 3.750 1.00 93.50 103 GLY A CA 1
ATOM 816 C C . GLY A 1 103 ? -10.251 5.431 3.870 1.00 93.50 103 GLY A C 1
ATOM 817 O O . GLY A 1 103 ? -11.134 5.538 3.019 1.00 93.50 103 GLY A O 1
ATOM 818 N N . PRO A 1 104 ? -10.369 4.604 4.921 1.00 93.38 104 PRO A N 1
ATOM 819 C CA . PRO A 1 104 ? -11.589 3.854 5.180 1.00 93.38 104 PRO A CA 1
ATOM 820 C C . PRO A 1 104 ? -12.804 4.761 5.411 1.00 93.38 104 PRO A C 1
ATOM 822 O O . PRO A 1 104 ? -12.679 5.821 6.028 1.00 93.38 104 PRO A O 1
ATOM 825 N N . GLU A 1 105 ? -13.981 4.294 4.995 1.00 88.00 105 GLU A N 1
ATOM 826 C CA . GLU A 1 105 ? -15.265 4.965 5.238 1.00 88.00 105 GLU A CA 1
ATOM 827 C C . GLU A 1 105 ? -15.485 5.220 6.743 1.00 88.00 105 GLU A C 1
ATOM 829 O O . GLU A 1 105 ? -15.272 4.336 7.583 1.00 88.00 105 GLU A O 1
ATOM 834 N N . GLY A 1 106 ? -15.889 6.439 7.091 1.00 84.56 106 GLY A N 1
ATOM 835 C CA . GLY A 1 106 ? -16.108 6.912 8.456 1.00 84.56 106 GLY A CA 1
ATOM 836 C C . GLY A 1 106 ? -14.840 7.260 9.241 1.00 84.56 106 GLY A C 1
ATOM 837 O O . GLY A 1 106 ? -14.938 7.488 10.449 1.00 84.56 106 GLY A O 1
ATOM 838 N N . SER A 1 107 ? -13.661 7.273 8.609 1.00 87.06 107 SER A N 1
ATOM 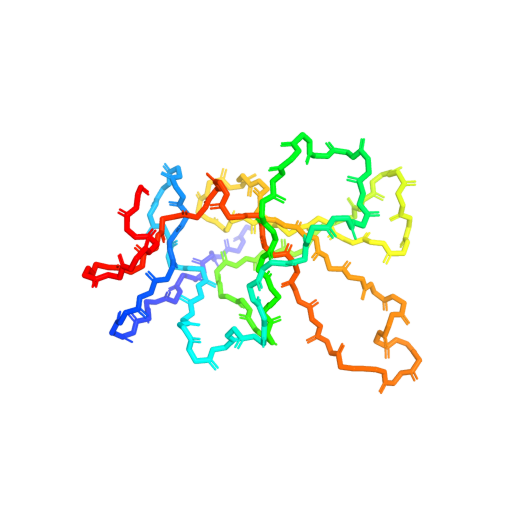839 C CA . SER A 1 107 ? -12.401 7.671 9.252 1.00 87.06 107 SER A CA 1
ATOM 840 C C . SER A 1 107 ? -12.043 9.134 8.978 1.00 87.06 107 SER A C 1
ATOM 842 O O . SER A 1 107 ? -12.465 9.707 7.980 1.00 87.06 107 SER A O 1
ATOM 844 N N . ASP A 1 108 ? -11.179 9.720 9.814 1.00 84.44 108 ASP A N 1
ATOM 845 C CA . ASP A 1 108 ? -10.619 11.064 9.575 1.00 84.44 108 ASP A CA 1
ATOM 846 C C . ASP A 1 108 ? -9.789 11.145 8.274 1.00 84.44 108 ASP A C 1
ATOM 848 O O . ASP A 1 108 ? -9.482 12.231 7.786 1.00 84.44 108 ASP A O 1
ATOM 852 N N . ASP A 1 109 ? -9.444 9.988 7.695 1.00 83.44 109 ASP A N 1
ATOM 853 C CA . ASP A 1 109 ? -8.711 9.866 6.439 1.00 83.44 109 ASP A CA 1
ATOM 854 C C . ASP A 1 109 ? -9.634 9.668 5.221 1.00 83.44 109 ASP A C 1
ATOM 856 O O . ASP A 1 109 ? -9.139 9.456 4.111 1.00 83.44 109 ASP A O 1
ATOM 860 N N . GLU A 1 110 ? -10.954 9.706 5.394 1.00 80.81 110 GLU A N 1
ATOM 861 C CA . GLU A 1 110 ? -11.928 9.630 4.304 1.00 80.81 110 GLU A CA 1
ATOM 862 C C . GLU A 1 110 ? -11.940 10.957 3.520 1.00 80.81 110 GLU A C 1
ATOM 864 O O . GLU A 1 110 ? -12.698 11.880 3.819 1.00 80.81 110 GLU A O 1
ATOM 869 N N . VAL A 1 111 ? -11.033 11.084 2.544 1.00 65.75 111 VAL A N 1
ATOM 870 C CA . VAL A 1 111 ? -10.891 12.257 1.660 1.00 65.75 111 VAL A CA 1
ATOM 871 C C . VAL A 1 111 ? -10.677 11.804 0.227 1.00 65.75 111 VAL A C 1
ATOM 873 O O . VAL A 1 111 ? -9.941 10.802 0.046 1.00 65.75 111 VAL A O 1
#

pLDDT: mean 84.88, std 13.59, range [49.12, 97.12]